Protein AF-A0A3Q2XFX8-F1 (afdb_monomer)

InterPro domains:
  IPR007053 LRAT domain [PF04970] (9-125)
  IPR007053 LRAT domain [PS51934] (19-129)
  IPR051496 H-rev107 Phospholipase/Acyltransferase [PTHR13943] (10-132)

Radius of gyration: 14.6 Å; Cα contacts (8 Å, |Δi|>4): 242; chains: 1; bounding box: 38×33×32 Å

Foldseek 3Di:
DPPPPPQDDFLWKKWAWDAQPQDRFIDIFIWTFHAQDCLPVQHSQFGTWWFDADPPPRDTTHTDHCVVTDDMDTDVVCVVPAPWDDSVQLSVLSNQCVPRVNLDHDDLPPRHGQQSSCCSTHVGGDDDCVPPVRSVVSVVRD

Sequence (142 aa):
SHLFYFQYTFGDIISFRRKCAKTKITYKHFAVYVGTKNLFGQGEDKDIFHRIYKPTDGKYCVFESLTNEGEHAKENYLDKKLTPSSQADIIKHIKVMANETHCGKYDLLLNNCEHLATYVRYGKAYFKQVCDNNIVLCLLVR

Structure (mmCIF, N/CA/C/O backbone):
data_AF-A0A3Q2XFX8-F1
#
_entry.id   AF-A0A3Q2XFX8-F1
#
loop_
_atom_site.group_PDB
_atom_site.id
_atom_site.type_symbol
_atom_site.label_atom_id
_atom_site.label_alt_id
_atom_site.label_comp_id
_atom_site.label_asym_id
_atom_site.label_entity_id
_atom_site.label_seq_id
_atom_site.pdbx_PDB_ins_code
_atom_site.Cartn_x
_atom_site.Cartn_y
_atom_site.Cartn_z
_atom_site.occupancy
_atom_site.B_iso_or_equiv
_atom_site.auth_seq_id
_atom_site.auth_comp_id
_atom_site.auth_asym_id
_atom_site.auth_atom_id
_atom_site.pdbx_PDB_model_num
ATOM 1 N N . SER A 1 1 ? -13.551 8.827 -20.063 1.00 40.72 1 SER A N 1
ATOM 2 C CA . SER A 1 1 ? 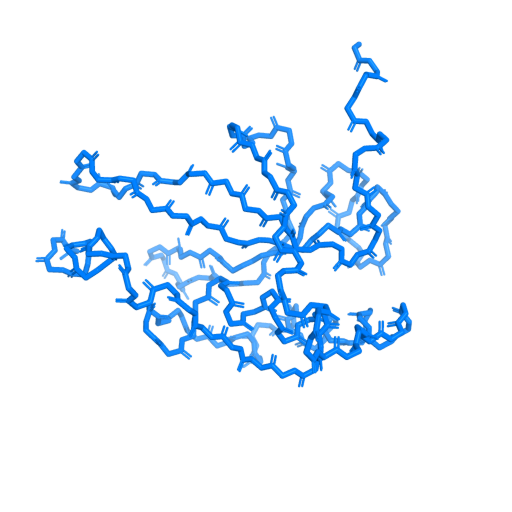-13.386 7.386 -19.769 1.00 40.72 1 SER A CA 1
ATOM 3 C C . SER A 1 1 ? -13.568 7.169 -18.269 1.00 40.72 1 SER A C 1
ATOM 5 O O . SER A 1 1 ? -12.704 7.536 -17.492 1.00 40.72 1 SER A O 1
ATOM 7 N N . HIS A 1 2 ? -14.740 6.694 -17.838 1.00 38.81 2 HIS A N 1
ATOM 8 C CA . HIS A 1 2 ? -15.179 6.651 -16.426 1.00 38.81 2 HIS A CA 1
ATOM 9 C C . HIS A 1 2 ? -15.411 5.211 -15.917 1.00 38.81 2 HIS A C 1
ATOM 11 O O . HIS A 1 2 ? -16.281 4.970 -15.091 1.00 38.81 2 HIS A O 1
ATOM 17 N N . LEU A 1 3 ? -14.668 4.228 -16.435 1.00 41.19 3 LEU A N 1
ATOM 18 C CA . LEU A 1 3 ? -14.973 2.802 -16.227 1.00 41.19 3 LEU A CA 1
ATOM 19 C C . LEU A 1 3 ? -14.083 2.067 -15.205 1.00 41.19 3 LEU A C 1
ATOM 21 O O . LEU A 1 3 ? -14.297 0.882 -14.991 1.00 41.19 3 LEU A O 1
ATOM 25 N N . PHE A 1 4 ? -13.133 2.733 -14.536 1.00 46.91 4 PHE A N 1
ATOM 26 C CA . PHE A 1 4 ? -12.174 2.048 -13.645 1.00 46.91 4 PHE A CA 1
ATOM 27 C C . PHE A 1 4 ? -12.445 2.180 -12.133 1.00 46.91 4 PHE A C 1
ATOM 29 O O . PHE A 1 4 ? -11.866 1.437 -11.346 1.00 46.91 4 PHE A O 1
ATOM 36 N N . TYR A 1 5 ? -13.346 3.064 -11.691 1.00 50.53 5 TYR A N 1
ATOM 37 C CA . TYR A 1 5 ? -13.452 3.412 -10.263 1.00 50.53 5 TYR A CA 1
ATOM 38 C C . TYR A 1 5 ? -14.205 2.407 -9.369 1.00 50.53 5 TYR A C 1
A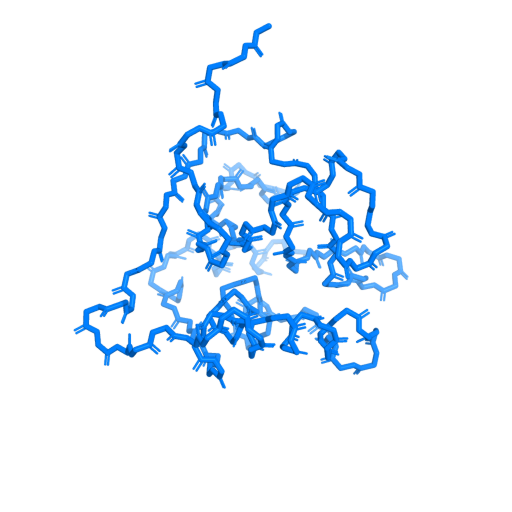TOM 40 O O . TYR A 1 5 ? -14.145 2.532 -8.151 1.00 50.53 5 TYR A O 1
ATOM 48 N N . PHE A 1 6 ? -14.877 1.389 -9.922 1.00 57.88 6 PHE A N 1
ATOM 49 C CA . PHE A 1 6 ? -15.655 0.426 -9.118 1.00 57.88 6 PHE A CA 1
ATOM 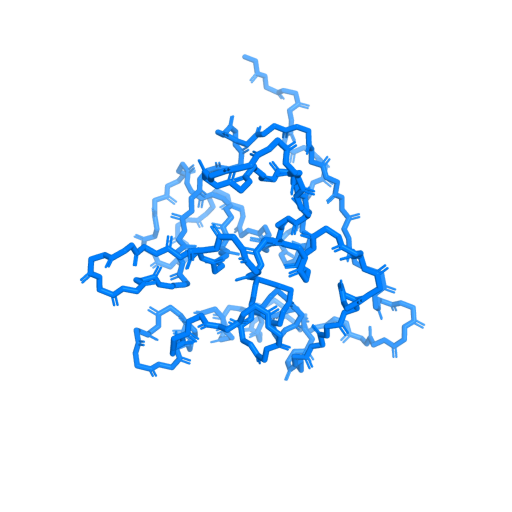50 C C . PHE A 1 6 ? -14.868 -0.807 -8.638 1.00 57.88 6 PHE A C 1
ATOM 52 O O . PHE A 1 6 ? -15.422 -1.648 -7.933 1.00 57.88 6 PHE A O 1
ATOM 59 N N . GLN A 1 7 ? -13.590 -0.954 -9.000 1.00 82.88 7 GLN A N 1
ATOM 60 C CA . GLN A 1 7 ? -12.843 -2.190 -8.722 1.00 82.88 7 GLN A CA 1
ATOM 61 C C . GLN A 1 7 ? -12.245 -2.256 -7.301 1.00 82.88 7 GLN A C 1
ATOM 63 O O . GLN A 1 7 ? -12.064 -3.349 -6.742 1.00 82.88 7 GLN A O 1
ATOM 68 N N . TYR A 1 8 ? -11.954 -1.104 -6.695 1.00 93.06 8 TYR A N 1
ATOM 69 C CA . TYR A 1 8 ? -11.215 -1.009 -5.436 1.00 93.06 8 TYR A CA 1
ATOM 70 C C . TYR A 1 8 ? -11.971 -0.215 -4.378 1.00 93.06 8 TYR A C 1
ATOM 72 O O . TYR A 1 8 ? -12.680 0.746 -4.663 1.00 93.06 8 TYR A O 1
ATOM 80 N N . THR A 1 9 ? -11.794 -0.634 -3.133 1.00 95.06 9 THR A N 1
ATOM 81 C CA . THR A 1 9 ? -12.312 0.036 -1.943 1.00 95.06 9 THR A CA 1
ATOM 82 C C . THR A 1 9 ? -11.154 0.510 -1.079 1.00 95.06 9 THR A C 1
ATOM 84 O O . THR A 1 9 ? -10.048 -0.029 -1.155 1.00 95.06 9 THR A O 1
ATOM 87 N N . PHE A 1 10 ? -11.386 1.559 -0.288 1.00 96.50 10 PHE A N 1
ATOM 88 C CA . PHE A 1 10 ? -10.363 2.136 0.584 1.00 96.50 10 PHE A CA 1
ATOM 89 C C . PHE A 1 10 ? -9.697 1.054 1.450 1.00 96.50 10 PHE A C 1
ATOM 91 O O . PHE A 1 10 ? -10.380 0.286 2.127 1.00 96.50 10 PHE A O 1
ATOM 98 N N . GLY A 1 11 ? -8.366 1.012 1.442 1.00 97.12 11 GLY A N 1
ATOM 99 C CA . GLY A 1 11 ? -7.569 0.037 2.181 1.00 97.12 11 GLY A CA 1
ATOM 100 C C . GLY A 1 11 ? -7.261 -1.258 1.425 1.00 97.12 11 GLY A C 1
ATOM 101 O O . GLY A 1 11 ? -6.546 -2.106 1.965 1.00 97.12 11 GLY A O 1
ATOM 102 N N . ASP A 1 12 ? -7.776 -1.449 0.207 1.00 97.94 12 ASP A N 1
ATOM 103 C CA . ASP A 1 12 ? -7.404 -2.595 -0.627 1.00 97.94 12 ASP A CA 1
ATOM 104 C C . ASP A 1 12 ? -5.915 -2.557 -0.976 1.00 97.94 12 ASP A C 1
ATOM 106 O O . ASP A 1 12 ? -5.392 -1.533 -1.414 1.00 97.94 12 ASP A O 1
ATOM 110 N N . ILE A 1 13 ? -5.240 -3.695 -0.817 1.00 97.44 13 ILE A N 1
ATOM 111 C CA . ILE A 1 13 ? -3.897 -3.899 -1.345 1.00 97.44 13 ILE A CA 1
ATOM 112 C C . ILE A 1 13 ? -4.036 -4.163 -2.841 1.00 97.44 13 ILE A C 1
ATOM 114 O O . ILE A 1 13 ? -4.770 -5.058 -3.268 1.00 97.44 13 ILE A O 1
ATOM 118 N N . ILE A 1 14 ? -3.314 -3.390 -3.637 1.00 96.06 14 ILE A N 1
ATOM 119 C CA . ILE A 1 14 ? -3.224 -3.520 -5.086 1.00 96.06 14 ILE A CA 1
ATOM 120 C C . ILE A 1 14 ? -1.796 -3.918 -5.427 1.00 96.06 14 ILE A C 1
ATOM 122 O O . ILE A 1 14 ? -0.849 -3.438 -4.802 1.00 96.06 14 ILE A O 1
ATOM 126 N N . SER A 1 15 ? -1.629 -4.768 -6.434 1.00 93.88 15 SER A N 1
ATOM 127 C CA . SER A 1 15 ? -0.332 -4.960 -7.063 1.00 93.88 15 SER A CA 1
ATOM 128 C C . SER A 1 15 ? -0.327 -4.653 -8.545 1.00 93.88 15 SER A C 1
ATOM 130 O O . SER A 1 15 ? -1.351 -4.775 -9.206 1.00 93.88 15 SER A O 1
ATOM 132 N N . PHE A 1 16 ? 0.844 -4.285 -9.050 1.00 92.06 16 PHE A N 1
ATOM 133 C CA . PHE A 1 16 ? 1.131 -4.050 -10.463 1.00 92.06 16 PHE A CA 1
ATOM 134 C C . PHE A 1 16 ? 2.597 -4.386 -10.754 1.00 92.06 16 PHE A C 1
ATOM 136 O O . PHE A 1 16 ? 3.401 -4.572 -9.838 1.00 92.06 16 PHE A O 1
ATOM 143 N N . ARG A 1 17 ? 2.970 -4.520 -12.029 1.00 88.06 17 ARG A N 1
ATOM 144 C CA . ARG A 1 17 ? 4.340 -4.907 -12.413 1.00 88.06 17 ARG A CA 1
ATOM 145 C C . ARG A 1 17 ? 5.246 -3.686 -12.569 1.00 88.06 17 ARG A C 1
ATOM 147 O O . ARG A 1 17 ? 4.905 -2.745 -13.278 1.00 88.06 17 ARG A O 1
ATOM 154 N N . ARG A 1 18 ? 6.453 -3.749 -12.002 1.00 83.31 18 ARG A N 1
ATOM 155 C CA . ARG A 1 18 ? 7.548 -2.794 -12.252 1.00 83.31 18 ARG A CA 1
ATOM 156 C C . ARG A 1 18 ? 8.726 -3.511 -12.905 1.00 83.31 18 ARG A C 1
ATOM 158 O O . ARG A 1 18 ? 8.946 -4.694 -12.658 1.00 83.31 18 ARG A O 1
ATOM 165 N N . LYS A 1 19 ? 9.484 -2.798 -13.742 1.00 79.31 19 LYS A N 1
ATOM 166 C CA . LYS A 1 19 ? 10.735 -3.289 -14.342 1.00 79.31 19 LYS A CA 1
ATOM 167 C C . LYS A 1 19 ? 11.917 -2.905 -13.462 1.00 79.31 19 LYS A C 1
ATOM 169 O O . LYS A 1 19 ? 11.963 -1.794 -12.938 1.00 79.31 19 LYS A O 1
ATOM 174 N N . CYS A 1 20 ? 12.894 -3.791 -13.344 1.00 73.75 20 CYS A N 1
ATOM 175 C CA . CYS A 1 20 ? 14.161 -3.457 -12.711 1.00 73.75 20 CYS A CA 1
ATOM 176 C C . CYS A 1 20 ? 15.022 -2.625 -13.671 1.00 73.75 20 CYS A C 1
ATOM 178 O O . CYS A 1 20 ? 15.199 -2.991 -14.826 1.00 73.75 20 CYS A O 1
ATOM 180 N N . ALA A 1 21 ? 15.558 -1.496 -13.199 1.00 68.38 21 ALA A N 1
ATOM 181 C CA . ALA A 1 21 ? 16.158 -0.464 -14.055 1.00 68.38 21 ALA A CA 1
ATOM 182 C C . ALA A 1 21 ? 17.287 -0.960 -14.982 1.00 68.38 21 ALA A C 1
ATOM 184 O O . ALA A 1 21 ? 17.468 -0.420 -16.068 1.00 68.38 21 ALA A O 1
ATOM 185 N N . LYS A 1 22 ? 18.034 -1.990 -14.565 1.00 68.62 22 LYS A N 1
ATOM 186 C CA . LYS A 1 22 ? 19.186 -2.541 -15.297 1.00 68.62 22 LYS A CA 1
ATOM 187 C C . LYS A 1 22 ? 18.925 -3.919 -15.919 1.00 68.62 22 LYS A C 1
ATOM 189 O O . LYS A 1 22 ? 19.851 -4.542 -16.427 1.00 68.62 22 LYS A O 1
ATOM 194 N N . THR A 1 23 ? 17.691 -4.430 -15.876 1.00 68.38 23 THR A N 1
ATOM 195 C CA . THR A 1 23 ? 17.378 -5.787 -16.354 1.00 68.38 23 THR A CA 1
ATOM 196 C C . THR A 1 23 ? 16.022 -5.852 -17.058 1.00 68.38 23 THR A C 1
ATOM 198 O O . THR A 1 23 ? 15.192 -4.954 -16.962 1.00 68.38 23 THR A O 1
ATOM 201 N N . LYS A 1 24 ? 15.757 -6.953 -17.771 1.00 70.56 24 LYS A N 1
ATOM 202 C CA . LYS A 1 24 ? 14.426 -7.232 -18.348 1.00 70.56 24 LYS A CA 1
ATOM 203 C C . LYS A 1 24 ? 13.451 -7.843 -17.335 1.00 70.56 24 LYS A C 1
ATOM 205 O O . LYS A 1 24 ? 12.354 -8.248 -17.707 1.00 70.56 24 LYS A O 1
ATOM 210 N N . ILE A 1 25 ? 13.857 -7.937 -16.074 1.00 74.12 25 ILE A N 1
ATOM 211 C CA . ILE A 1 25 ? 13.101 -8.620 -15.034 1.00 74.12 25 ILE A CA 1
ATOM 212 C C . ILE A 1 25 ? 12.021 -7.685 -14.518 1.00 74.12 25 ILE A C 1
ATOM 214 O O . ILE A 1 25 ? 12.264 -6.510 -14.227 1.00 74.12 25 ILE A O 1
ATOM 218 N N . THR A 1 26 ? 10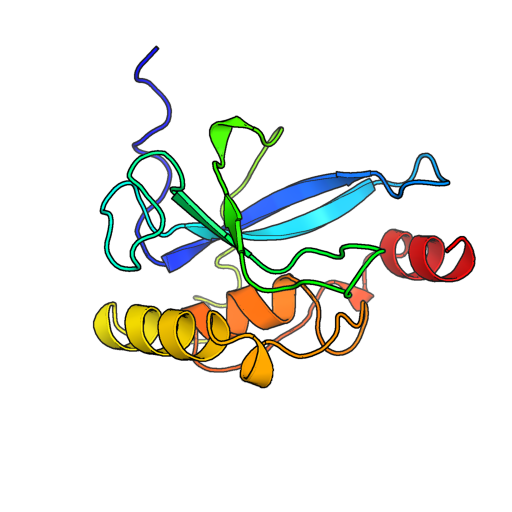.820 -8.233 -14.396 1.00 77.56 26 THR A N 1
ATOM 219 C CA . THR A 1 26 ? 9.698 -7.573 -13.745 1.00 77.56 26 THR A CA 1
ATOM 220 C C . THR A 1 26 ? 9.461 -8.178 -12.379 1.00 77.56 26 THR A C 1
ATOM 222 O O . THR A 1 26 ? 9.552 -9.392 -12.219 1.00 77.56 26 THR A O 1
ATOM 225 N N . TYR A 1 27 ? 9.080 -7.343 -11.427 1.00 78.12 27 TYR A N 1
ATOM 226 C CA . TYR A 1 27 ? 8.644 -7.773 -10.109 1.00 78.12 27 TYR A CA 1
ATOM 227 C C . TYR A 1 27 ? 7.290 -7.149 -9.786 1.00 78.12 27 TYR A C 1
ATOM 229 O O . TYR A 1 27 ? 6.883 -6.138 -10.370 1.00 78.12 27 TYR A O 1
ATOM 237 N N . LYS A 1 28 ? 6.577 -7.779 -8.857 1.00 86.38 28 LYS A N 1
ATOM 238 C CA . LYS A 1 28 ? 5.321 -7.254 -8.333 1.00 86.38 28 LYS A CA 1
ATOM 239 C C . LYS A 1 28 ? 5.603 -6.087 -7.376 1.00 86.38 28 LYS A C 1
ATOM 241 O O . LYS A 1 28 ? 6.437 -6.194 -6.485 1.00 86.38 28 LYS A O 1
ATOM 246 N N . HIS A 1 29 ? 4.929 -4.966 -7.558 1.00 90.62 29 HIS A N 1
ATOM 247 C CA . HIS A 1 29 ? 4.959 -3.826 -6.649 1.00 90.62 29 HIS A CA 1
ATOM 248 C C . HIS A 1 29 ? 3.606 -3.719 -5.968 1.00 90.62 29 HIS A C 1
ATOM 250 O O . HIS A 1 29 ? 2.589 -3.919 -6.625 1.00 90.62 29 HIS A O 1
ATOM 256 N N . PHE A 1 30 ? 3.593 -3.411 -4.675 1.00 93.94 30 PHE A N 1
ATOM 257 C CA . PHE A 1 30 ? 2.375 -3.333 -3.876 1.00 93.94 30 PHE A CA 1
ATOM 258 C C . PHE A 1 30 ? 2.073 -1.900 -3.445 1.00 93.94 30 PHE A C 1
ATOM 260 O O . PHE A 1 30 ? 2.970 -1.119 -3.121 1.00 93.94 30 PHE A O 1
ATOM 267 N N . ALA A 1 31 ? 0.789 -1.575 -3.420 1.00 95.94 31 ALA A N 1
ATOM 268 C CA . ALA A 1 31 ? 0.248 -0.299 -2.990 1.00 95.94 31 ALA A CA 1
ATOM 269 C C . ALA A 1 31 ? -1.051 -0.508 -2.210 1.00 95.94 31 ALA A C 1
ATOM 271 O O . ALA A 1 31 ? -1.658 -1.573 -2.284 1.00 95.94 31 ALA A O 1
ATOM 272 N N . VAL A 1 32 ? -1.488 0.512 -1.480 1.00 97.81 32 VAL A N 1
ATOM 273 C CA . VAL A 1 32 ? -2.798 0.549 -0.826 1.00 97.81 32 VAL A CA 1
ATOM 274 C C . VAL A 1 32 ? -3.664 1.581 -1.522 1.00 97.81 32 VAL A C 1
ATOM 276 O O . VAL A 1 32 ? -3.241 2.723 -1.676 1.00 97.81 32 VAL A O 1
ATOM 279 N N . TYR A 1 33 ? -4.876 1.200 -1.912 1.00 97.56 33 TYR A N 1
ATOM 280 C CA . TYR A 1 33 ? -5.857 2.128 -2.459 1.00 97.56 33 TYR A CA 1
ATOM 281 C C . TYR A 1 33 ? -6.385 3.059 -1.368 1.00 97.56 33 TYR A C 1
ATOM 283 O O . TYR A 1 33 ? -6.930 2.604 -0.361 1.00 97.56 33 TYR A O 1
ATOM 291 N N . VAL A 1 34 ? -6.252 4.365 -1.571 1.00 96.75 34 VAL A N 1
ATOM 292 C CA . VAL A 1 34 ? -6.720 5.403 -0.640 1.00 96.75 34 VAL A CA 1
ATOM 293 C C . VAL A 1 34 ? -7.882 6.227 -1.198 1.00 96.75 34 VAL A C 1
ATOM 295 O O . VAL A 1 34 ? -8.469 7.030 -0.472 1.00 96.75 34 VAL A O 1
ATOM 298 N N . GLY A 1 35 ? -8.268 5.979 -2.453 1.00 93.38 35 GLY A N 1
ATOM 299 C CA . GLY A 1 35 ? -9.357 6.680 -3.125 1.00 93.38 35 GLY A CA 1
ATOM 300 C C . GLY A 1 35 ? -9.036 8.140 -3.447 1.00 93.38 35 GLY A C 1
ATOM 301 O O . GLY A 1 35 ? -7.967 8.652 -3.137 1.00 93.38 35 GLY A O 1
ATOM 302 N N . THR A 1 36 ? -9.996 8.826 -4.063 1.00 89.38 36 THR A N 1
ATOM 303 C CA . THR A 1 36 ? -9.838 10.209 -4.552 1.00 89.38 36 THR A CA 1
ATOM 304 C C . THR A 1 36 ? -10.080 11.275 -3.484 1.00 89.38 36 THR A C 1
ATOM 306 O O . THR A 1 36 ? -9.897 12.463 -3.727 1.00 89.38 36 THR A O 1
ATOM 309 N N . LYS A 1 37 ? -10.504 10.887 -2.274 1.00 90.94 37 LYS A N 1
ATOM 310 C CA . LYS A 1 37 ? -10.697 11.843 -1.178 1.00 90.94 37 LYS A CA 1
ATOM 311 C C . LYS A 1 37 ? -9.338 12.300 -0.653 1.00 90.94 37 LYS A C 1
ATOM 313 O O . LYS A 1 37 ? -8.525 11.475 -0.236 1.00 90.94 37 LYS A O 1
ATOM 318 N N . ASN A 1 38 ? -9.137 13.613 -0.570 1.00 92.44 38 ASN A N 1
ATOM 319 C CA . ASN A 1 38 ? -7.903 14.238 -0.087 1.00 92.44 38 ASN A CA 1
ATOM 320 C C . ASN A 1 38 ? -7.721 14.137 1.450 1.00 92.44 38 ASN A C 1
ATOM 322 O O . ASN A 1 38 ? -7.632 15.138 2.158 1.00 92.44 38 ASN A O 1
ATOM 326 N N . LEU A 1 39 ? -7.716 12.915 1.991 1.00 93.00 39 LEU A N 1
ATOM 327 C CA . LEU A 1 39 ? -7.659 12.619 3.430 1.00 93.00 39 LEU A CA 1
ATOM 328 C C . LEU A 1 39 ? -6.286 12.891 4.069 1.00 93.00 39 LEU A C 1
ATOM 330 O O . LEU A 1 39 ? -6.186 12.985 5.296 1.00 93.00 39 LEU A O 1
ATOM 334 N N . PHE A 1 40 ? -5.234 12.989 3.255 1.00 93.50 40 PHE A N 1
ATOM 335 C CA . PHE A 1 40 ? -3.840 13.102 3.689 1.00 93.50 40 PHE A CA 1
ATOM 336 C C . PHE A 1 40 ? -3.135 14.344 3.126 1.00 93.50 40 PHE A C 1
ATOM 338 O O . PHE A 1 40 ? -1.931 14.489 3.316 1.00 93.50 40 PHE A O 1
ATOM 345 N N . GLY A 1 41 ? -3.853 15.232 2.429 1.00 92.25 41 GLY A N 1
ATOM 346 C CA . GLY A 1 41 ? -3.241 16.339 1.687 1.00 92.25 41 GLY A CA 1
ATOM 347 C C . GLY A 1 41 ? -2.549 15.889 0.393 1.00 92.25 41 GLY A C 1
ATOM 348 O O . GLY A 1 41 ? -1.734 16.627 -0.154 1.00 92.25 41 GLY A O 1
ATOM 349 N N . GLN A 1 42 ? -2.843 14.677 -0.091 1.00 92.00 42 GLN A N 1
ATOM 350 C CA . GLN A 1 42 ? -2.207 14.091 -1.264 1.00 92.00 42 GLN A CA 1
ATOM 351 C C . GLN A 1 42 ? -2.704 14.657 -2.606 1.00 92.00 42 GLN A C 1
ATOM 353 O O . GLN A 1 42 ? -1.975 14.559 -3.595 1.00 92.00 42 GLN A O 1
ATOM 358 N N . GLY A 1 43 ? -3.883 15.283 -2.628 1.00 91.75 43 GLY A N 1
ATOM 359 C CA . GLY A 1 43 ? -4.606 15.670 -3.845 1.00 91.75 43 GLY A CA 1
ATOM 360 C C . GLY A 1 43 ? -5.726 14.683 -4.193 1.00 91.75 43 GLY A C 1
ATOM 361 O O . GLY A 1 43 ? -5.868 13.645 -3.549 1.00 91.75 43 GLY A O 1
ATOM 362 N N . GLU A 1 44 ? -6.547 15.023 -5.187 1.00 88.62 44 GLU A N 1
ATOM 363 C CA . GLU A 1 44 ? -7.672 14.181 -5.643 1.00 88.62 44 GLU A CA 1
ATOM 364 C C . GLU A 1 44 ? -7.279 13.202 -6.763 1.00 88.62 44 GLU A C 1
ATOM 366 O O . GLU A 1 44 ? -8.013 12.264 -7.071 1.00 88.62 44 GLU A O 1
ATOM 371 N N . ASP A 1 45 ? -6.100 13.402 -7.350 1.00 91.25 45 ASP A N 1
ATOM 372 C CA . ASP A 1 45 ? -5.514 12.616 -8.438 1.00 91.25 45 ASP A CA 1
ATOM 373 C C . ASP A 1 45 ? -4.625 11.460 -7.947 1.00 91.25 45 ASP A C 1
ATOM 37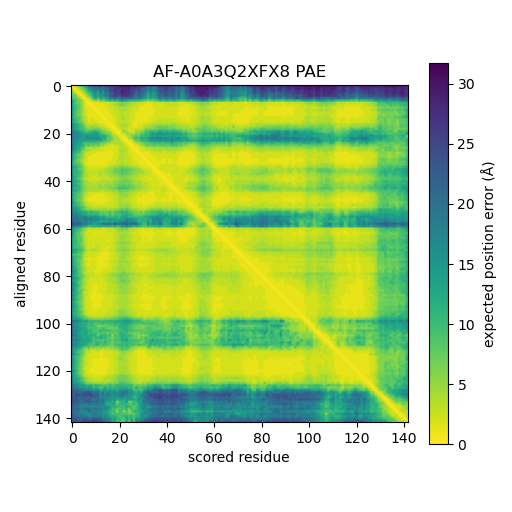5 O O . ASP A 1 45 ? -4.238 10.597 -8.738 1.00 91.25 45 ASP A O 1
ATOM 379 N N . LYS A 1 46 ? -4.309 11.428 -6.645 1.00 94.75 46 LYS A N 1
ATOM 380 C CA . LYS A 1 46 ? -3.426 10.430 -6.027 1.00 94.75 46 LYS A CA 1
ATOM 381 C C . LYS A 1 46 ? -4.219 9.478 -5.146 1.00 94.75 46 LYS A C 1
ATOM 383 O O . LYS A 1 46 ? -4.528 9.776 -3.990 1.00 94.75 46 LYS A O 1
ATOM 388 N N . ASP A 1 47 ? -4.543 8.327 -5.715 1.00 96.19 47 ASP A N 1
ATOM 389 C CA . ASP A 1 47 ? -5.460 7.339 -5.158 1.00 96.19 47 ASP A CA 1
ATOM 390 C C . ASP A 1 47 ? -4.771 6.078 -4.625 1.00 96.19 47 ASP A C 1
ATOM 392 O O . ASP A 1 47 ? -5.450 5.176 -4.125 1.00 96.19 47 ASP A O 1
ATOM 396 N N . ILE A 1 48 ? -3.435 6.027 -4.645 1.00 96.81 48 ILE A N 1
ATOM 397 C CA . ILE A 1 48 ? -2.649 4.954 -4.029 1.00 96.81 48 ILE A CA 1
ATOM 398 C C . ILE A 1 48 ? -1.567 5.482 -3.089 1.00 96.81 48 ILE A C 1
ATOM 400 O O . ILE A 1 48 ? -0.983 6.534 -3.322 1.00 96.81 48 ILE A O 1
ATOM 404 N N . PHE A 1 49 ? -1.271 4.711 -2.041 1.00 96.38 49 PHE A N 1
ATOM 405 C CA . PHE A 1 49 ? -0.163 4.923 -1.111 1.00 96.38 49 PHE A CA 1
ATOM 406 C C . PHE A 1 49 ? 0.782 3.720 -1.129 1.00 96.38 49 PHE A C 1
ATOM 408 O O . PHE A 1 49 ? 0.353 2.578 -0.949 1.00 96.38 49 PHE A O 1
ATOM 415 N N . HIS A 1 50 ? 2.073 3.948 -1.355 1.00 94.25 50 HIS A N 1
ATOM 416 C CA . HIS A 1 50 ? 3.037 2.861 -1.527 1.00 94.25 50 HIS A CA 1
ATOM 417 C C . HIS A 1 50 ? 4.481 3.266 -1.238 1.00 94.25 50 HIS A C 1
ATOM 419 O O . HIS A 1 50 ? 4.828 4.438 -1.121 1.00 94.25 50 HIS A O 1
ATOM 425 N N . ARG A 1 51 ? 5.359 2.267 -1.142 1.00 90.81 51 ARG A N 1
ATOM 426 C CA . ARG A 1 51 ? 6.789 2.465 -0.911 1.00 90.81 51 ARG A CA 1
ATOM 427 C C . ARG A 1 51 ? 7.548 2.317 -2.224 1.00 90.81 51 ARG A C 1
ATOM 429 O O . ARG A 1 51 ? 7.598 1.215 -2.759 1.00 90.81 51 ARG A O 1
ATOM 436 N N . ILE A 1 52 ? 8.194 3.381 -2.687 1.00 85.50 52 ILE A N 1
ATOM 437 C CA . ILE A 1 52 ? 9.091 3.370 -3.855 1.00 85.50 52 ILE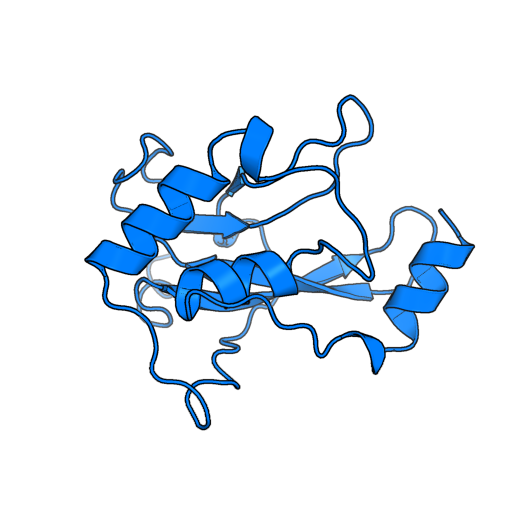 A CA 1
ATOM 438 C C . ILE A 1 52 ? 10.550 3.531 -3.425 1.00 85.50 52 ILE A C 1
ATOM 440 O O . ILE A 1 52 ? 10.811 3.821 -2.266 1.00 85.50 52 ILE A O 1
ATOM 444 N N . TYR A 1 53 ? 11.489 3.319 -4.344 1.00 77.00 53 TYR A N 1
ATOM 445 C CA . TYR A 1 53 ? 12.907 3.621 -4.146 1.00 77.00 53 TYR A CA 1
ATOM 446 C C . TYR A 1 53 ? 13.288 4.825 -5.012 1.00 77.00 53 TYR A C 1
ATOM 448 O O . TYR A 1 53 ? 13.059 4.788 -6.223 1.00 77.00 53 TYR A O 1
ATOM 456 N N . LYS A 1 54 ? 13.905 5.857 -4.422 1.00 70.75 54 LYS A N 1
ATOM 457 C CA . LYS A 1 54 ? 14.518 6.975 -5.164 1.00 70.75 54 LYS A CA 1
ATOM 458 C C . LYS A 1 54 ? 16.038 7.032 -4.932 1.00 70.75 54 LYS A C 1
ATOM 460 O O . LYS A 1 54 ? 16.458 6.991 -3.780 1.00 70.75 54 LYS A O 1
ATOM 465 N N . PRO A 1 55 ? 16.877 7.165 -5.979 1.00 62.91 55 PRO A N 1
ATOM 466 C CA . PRO A 1 55 ? 18.340 7.163 -5.831 1.00 62.91 55 PRO A CA 1
ATOM 467 C C . PRO A 1 55 ? 18.930 8.330 -5.023 1.00 62.91 55 PRO A C 1
ATOM 469 O O . PRO A 1 55 ? 20.021 8.199 -4.484 1.00 62.91 55 PRO A O 1
ATOM 472 N N . THR A 1 56 ? 18.239 9.470 -4.962 1.00 67.25 56 THR A N 1
ATOM 473 C CA . THR A 1 56 ? 18.769 10.742 -4.437 1.00 67.25 56 THR A CA 1
ATOM 474 C C . THR A 1 56 ? 18.808 10.812 -2.913 1.00 67.25 56 THR A C 1
ATOM 476 O O . THR A 1 56 ? 19.793 11.240 -2.327 1.00 67.25 56 THR A O 1
ATOM 479 N N . ASP A 1 57 ? 17.730 10.391 -2.268 1.00 65.56 57 ASP A N 1
ATOM 480 C CA . ASP A 1 57 ? 17.498 10.491 -0.821 1.00 65.56 57 ASP A CA 1
ATOM 481 C C . ASP A 1 57 ? 16.892 9.195 -0.255 1.00 65.56 57 ASP A C 1
ATOM 483 O O . ASP A 1 57 ? 16.560 9.092 0.926 1.00 65.56 57 ASP A O 1
ATOM 487 N N . GLY A 1 58 ? 16.746 8.179 -1.107 1.00 64.06 58 GLY A N 1
ATOM 488 C CA . GLY A 1 58 ? 16.048 6.939 -0.820 1.00 64.06 58 GLY A CA 1
ATOM 489 C C . GLY A 1 58 ? 14.542 7.000 -1.088 1.00 64.06 58 GLY A C 1
ATOM 490 O O . GLY A 1 58 ? 13.964 5.949 -1.294 1.00 64.06 58 GLY A O 1
ATOM 491 N N . LYS A 1 59 ? 13.889 8.166 -1.139 1.00 63.88 59 LYS A N 1
ATOM 492 C CA . LYS A 1 59 ? 12.533 8.354 -0.589 1.00 63.88 59 LYS A CA 1
ATOM 493 C C . LYS A 1 59 ? 11.441 7.318 -0.881 1.00 63.88 59 LYS A C 1
ATOM 495 O O . LYS A 1 59 ? 11.246 6.824 -1.990 1.00 63.88 59 LYS A O 1
ATOM 500 N N . TYR A 1 60 ? 10.672 7.137 0.192 1.00 76.56 60 TYR A N 1
ATOM 501 C CA . TYR A 1 60 ? 9.744 6.067 0.528 1.00 76.56 60 TYR A CA 1
ATOM 502 C C . TYR A 1 60 ? 8.381 6.636 0.945 1.00 76.56 60 TYR A C 1
ATOM 504 O O . TYR A 1 60 ? 8.283 7.823 1.223 1.00 76.56 60 TYR A O 1
ATOM 512 N N . CYS A 1 61 ? 7.360 5.774 1.016 1.00 90.00 61 CYS A N 1
ATOM 513 C CA . CYS A 1 61 ? 5.970 6.074 1.393 1.00 90.00 61 CYS A CA 1
ATOM 514 C C . CYS A 1 61 ? 5.400 7.334 0.731 1.00 90.00 61 CYS A C 1
ATOM 516 O O . CYS A 1 61 ? 5.327 8.401 1.332 1.00 90.00 61 CYS A O 1
ATOM 518 N N . VAL A 1 62 ? 4.970 7.195 -0.515 1.00 92.31 62 VAL A N 1
ATOM 519 C CA . VAL A 1 62 ? 4.419 8.292 -1.310 1.00 92.31 62 VAL A CA 1
ATOM 520 C C . VAL A 1 62 ? 2.982 8.005 -1.708 1.00 92.31 62 VAL A C 1
ATOM 522 O O . VAL A 1 62 ? 2.537 6.854 -1.693 1.00 92.31 62 VAL A O 1
ATOM 525 N N . PHE A 1 63 ? 2.286 9.070 -2.090 1.00 94.56 63 PHE A N 1
ATOM 526 C CA . PHE A 1 63 ? 1.021 8.981 -2.799 1.00 94.56 63 PHE A CA 1
ATOM 527 C C . PHE A 1 63 ? 1.263 9.182 -4.294 1.00 94.56 63 PHE A C 1
ATOM 529 O O . PHE A 1 63 ? 1.956 10.127 -4.674 1.00 94.56 63 PHE A O 1
ATOM 536 N N . GLU A 1 64 ? 0.689 8.317 -5.124 1.00 94.19 64 GLU A N 1
ATOM 537 C CA . GLU A 1 64 ? 0.737 8.393 -6.591 1.00 94.19 64 GLU A CA 1
ATOM 538 C C . GLU A 1 64 ? -0.643 8.058 -7.176 1.00 94.19 64 GLU A C 1
ATOM 540 O O . GLU A 1 64 ? -1.598 7.803 -6.438 1.00 94.19 64 GLU A O 1
ATOM 545 N N . SER A 1 65 ? -0.752 8.105 -8.503 1.00 94.81 65 SER A N 1
ATOM 546 C CA . SER A 1 65 ? -1.975 7.786 -9.233 1.00 94.81 65 SER A CA 1
ATOM 547 C C . SER A 1 65 ? -1.890 6.390 -9.838 1.00 94.81 65 SER A C 1
ATOM 549 O O . SER A 1 65 ? -0.967 6.104 -10.606 1.00 94.81 65 SER A O 1
ATOM 551 N N . LEU A 1 66 ? -2.863 5.530 -9.537 1.00 93.31 66 LEU A N 1
ATOM 552 C CA . LEU A 1 66 ? -2.946 4.180 -10.091 1.00 93.31 66 LEU A CA 1
ATOM 553 C C . LEU A 1 66 ? -3.113 4.192 -11.613 1.00 93.31 66 LEU A C 1
ATOM 555 O O . LEU A 1 66 ? -2.665 3.263 -12.276 1.00 93.31 66 LEU A O 1
ATOM 559 N N . THR A 1 67 ? -3.694 5.251 -12.187 1.00 91.88 67 THR A N 1
ATOM 560 C CA . THR A 1 67 ? -3.876 5.370 -13.645 1.00 91.88 67 THR A CA 1
ATOM 561 C C . THR A 1 67 ? -2.558 5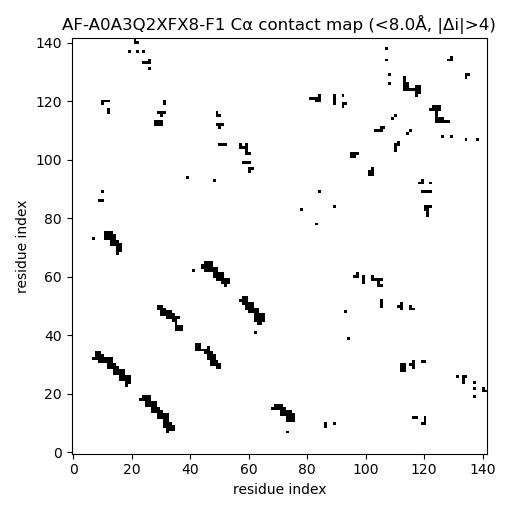.454 -14.412 1.00 91.88 67 THR A C 1
ATOM 563 O O . THR A 1 67 ? -2.547 5.251 -15.623 1.00 91.88 67 THR A O 1
ATOM 566 N N . ASN A 1 68 ? -1.456 5.766 -13.723 1.00 91.25 68 ASN A N 1
ATOM 567 C CA . ASN A 1 68 ? -0.112 5.783 -14.301 1.00 91.25 68 ASN A CA 1
ATOM 568 C C . ASN A 1 68 ? 0.557 4.402 -14.271 1.00 91.25 68 ASN A C 1
ATOM 570 O O . ASN A 1 68 ? 1.656 4.237 -14.805 1.00 91.25 68 ASN A O 1
ATOM 574 N N . GLU A 1 69 ? -0.078 3.417 -13.639 1.00 90.81 69 GLU A N 1
ATOM 575 C CA . GLU A 1 69 ? 0.419 2.054 -13.556 1.00 90.81 69 GLU A CA 1
ATOM 576 C C . GLU A 1 69 ? -0.189 1.174 -14.646 1.00 90.81 69 GLU A C 1
ATOM 578 O O . GLU A 1 69 ? -1.262 1.439 -15.186 1.00 90.81 69 GLU A O 1
ATOM 583 N N . GLY A 1 70 ? 0.541 0.115 -14.996 1.00 88.62 70 GLY A N 1
ATOM 584 C CA . GLY A 1 70 ? 0.060 -0.884 -15.942 1.00 88.62 70 GLY A CA 1
ATOM 585 C C . GLY A 1 70 ? -1.020 -1.784 -15.341 1.00 88.62 70 GLY A C 1
ATOM 586 O O . GLY A 1 70 ? -1.707 -1.435 -14.387 1.00 88.62 70 GLY A O 1
ATOM 587 N N . GLU A 1 71 ? -1.131 -2.994 -15.886 1.00 90.88 71 GLU A N 1
ATOM 588 C CA . GLU A 1 71 ? -2.051 -4.010 -15.373 1.00 90.88 71 GLU A CA 1
ATOM 589 C C . GLU A 1 71 ? -1.899 -4.198 -13.854 1.00 90.88 71 GLU A C 1
ATOM 591 O O . GLU A 1 71 ? -0.793 -4.425 -13.341 1.00 90.88 71 GLU A O 1
ATOM 596 N N . HIS A 1 72 ? -3.031 -4.107 -13.154 1.00 93.19 72 HIS A N 1
ATOM 597 C CA . HIS A 1 72 ? -3.100 -4.118 -11.703 1.00 93.19 72 HIS A CA 1
ATOM 598 C C . HIS A 1 72 ? -4.187 -5.067 -11.174 1.00 93.19 72 HIS A C 1
ATOM 600 O O . HIS A 1 72 ? -5.220 -5.288 -11.807 1.00 93.19 72 HIS A O 1
ATOM 606 N N . ALA A 1 73 ? -3.968 -5.628 -9.983 1.00 93.50 73 ALA A N 1
ATOM 607 C CA . ALA A 1 73 ? -4.840 -6.630 -9.366 1.00 93.50 73 ALA A CA 1
ATOM 608 C C . ALA A 1 73 ? -5.005 -6.404 -7.856 1.00 93.50 73 ALA A C 1
ATOM 610 O O . ALA A 1 73 ? -4.094 -5.915 -7.194 1.00 93.50 73 ALA A O 1
ATOM 611 N N . LYS A 1 74 ? -6.164 -6.790 -7.302 1.00 95.19 74 LYS A N 1
ATOM 612 C CA . LYS A 1 74 ? -6.407 -6.793 -5.848 1.00 95.19 74 LYS A CA 1
ATOM 613 C C . LYS A 1 74 ? -5.661 -7.961 -5.196 1.00 95.19 74 LYS A C 1
ATOM 615 O O . LYS A 1 74 ? -5.762 -9.087 -5.669 1.00 95.19 74 LYS A O 1
ATOM 620 N N . GLU A 1 75 ? -4.969 -7.705 -4.091 1.00 94.62 75 GLU A N 1
ATOM 621 C CA . GLU A 1 75 ? -4.047 -8.638 -3.426 1.00 94.62 75 GLU A CA 1
ATOM 622 C C . GLU A 1 75 ? -4.291 -8.736 -1.911 1.00 94.62 75 GLU A C 1
ATOM 624 O O . GLU A 1 75 ? -3.367 -8.891 -1.116 1.00 94.62 75 GLU A O 1
ATOM 629 N N . ASN A 1 76 ? -5.551 -8.695 -1.478 1.00 95.50 76 ASN A N 1
ATOM 630 C CA . ASN A 1 76 ? -5.926 -8.892 -0.070 1.00 95.50 76 ASN A CA 1
ATOM 631 C C . ASN A 1 76 ? -5.826 -10.371 0.367 1.00 95.50 76 ASN A C 1
ATOM 633 O O . ASN A 1 76 ? -6.731 -10.927 0.991 1.00 95.50 76 ASN A O 1
ATOM 637 N N . TYR A 1 77 ? -4.747 -11.064 0.006 1.00 93.12 77 TYR A N 1
ATOM 638 C CA . TYR A 1 77 ? -4.620 -12.511 0.191 1.00 93.12 77 TYR A CA 1
ATOM 639 C C . TYR A 1 77 ? -4.557 -12.936 1.671 1.00 93.12 77 TYR A C 1
ATOM 641 O O . TYR A 1 77 ? -4.806 -14.104 1.982 1.00 93.12 77 TYR A O 1
ATOM 649 N N . LEU A 1 78 ? -4.231 -12.011 2.583 1.00 94.62 78 LEU A N 1
ATOM 650 C CA . LEU A 1 78 ? -4.198 -12.252 4.026 1.00 94.62 78 LEU A CA 1
ATOM 651 C C . LEU A 1 78 ? -5.567 -12.111 4.699 1.00 94.62 78 LEU A C 1
ATOM 653 O O . LEU A 1 78 ? -5.684 -12.554 5.835 1.00 94.62 78 LEU A O 1
ATOM 657 N N . ASP A 1 79 ? -6.611 -11.618 4.022 1.00 95.75 79 ASP A N 1
ATOM 658 C CA . ASP A 1 79 ? -7.959 -11.481 4.613 1.00 95.75 79 ASP A CA 1
ATOM 659 C C . ASP A 1 79 ? -8.535 -12.824 5.095 1.00 95.75 79 ASP A C 1
ATOM 661 O O . ASP A 1 79 ? -9.347 -12.877 6.011 1.00 95.75 79 ASP A O 1
ATOM 665 N N . LYS A 1 80 ? -8.077 -13.941 4.513 1.00 92.75 80 LYS A N 1
ATOM 666 C CA . LYS A 1 80 ? -8.450 -15.299 4.947 1.00 92.75 80 LYS A CA 1
ATOM 667 C C . LYS A 1 80 ? -7.837 -15.705 6.294 1.00 92.75 80 LYS A C 1
ATOM 669 O O . LYS A 1 80 ? -8.201 -16.743 6.834 1.00 92.75 80 LYS A O 1
ATOM 674 N N . LYS A 1 81 ? -6.842 -14.958 6.780 1.00 93.88 81 LYS A N 1
ATOM 675 C CA . LYS A 1 81 ? -6.031 -15.278 7.968 1.00 93.88 81 LYS A CA 1
ATOM 676 C C . LYS A 1 81 ? -6.010 -14.152 8.998 1.00 93.88 81 LYS A C 1
ATOM 678 O O . LYS A 1 81 ? -5.788 -14.422 10.172 1.00 93.88 81 LYS A O 1
ATOM 683 N N . LEU A 1 82 ? -6.185 -12.910 8.558 1.00 94.56 82 LEU A N 1
ATOM 684 C CA . LEU A 1 82 ? -6.105 -11.704 9.366 1.00 94.56 82 LEU A CA 1
ATOM 685 C C . LEU A 1 82 ? -7.331 -10.841 9.100 1.00 94.56 82 LEU A C 1
ATOM 687 O O . LEU A 1 82 ? -7.705 -10.617 7.951 1.00 94.56 82 LEU A O 1
ATOM 691 N N . THR A 1 83 ? -7.905 -10.302 10.167 1.00 96.38 83 THR A N 1
ATOM 692 C CA . THR A 1 83 ? -8.948 -9.286 10.055 1.00 96.38 83 THR A CA 1
ATOM 693 C C . THR A 1 83 ? -8.319 -7.976 9.568 1.00 96.38 83 THR A C 1
ATOM 695 O O . THR A 1 83 ? -7.350 -7.520 10.185 1.00 96.38 83 THR A O 1
ATOM 698 N N . PRO A 1 84 ? -8.824 -7.355 8.486 1.00 97.31 84 PRO A N 1
ATOM 699 C CA . PRO A 1 84 ? -8.369 -6.033 8.074 1.00 97.31 84 PRO A CA 1
ATOM 700 C C . PRO A 1 84 ? -8.676 -4.996 9.160 1.00 97.31 84 PRO A C 1
ATOM 702 O O . PRO A 1 84 ? -9.691 -5.073 9.855 1.00 97.31 84 PRO A O 1
ATOM 705 N N . SER A 1 85 ? -7.783 -4.024 9.313 1.00 97.88 85 SER A N 1
ATOM 706 C CA . SER A 1 85 ? -7.948 -2.910 10.240 1.00 97.88 85 SER A CA 1
ATOM 707 C C . SER A 1 85 ? -9.150 -2.042 9.856 1.00 97.88 85 SER A C 1
ATOM 709 O O . SER A 1 85 ? -9.568 -1.995 8.696 1.00 97.88 85 SER A O 1
ATOM 711 N N . SER A 1 86 ? -9.703 -1.327 10.837 1.00 97.94 86 SER A N 1
ATOM 712 C CA . SER A 1 86 ? -10.775 -0.365 10.581 1.00 97.94 86 SER A CA 1
ATOM 713 C C . SER A 1 86 ? -10.295 0.760 9.656 1.00 97.94 86 SER A C 1
ATOM 715 O O . SER A 1 86 ? -9.100 1.048 9.575 1.00 97.94 86 SER A O 1
ATOM 717 N N . GLN A 1 87 ? -11.218 1.466 8.997 1.00 96.50 87 GLN A N 1
ATOM 718 C CA . GLN A 1 87 ? -10.854 2.629 8.180 1.00 96.50 87 GLN A CA 1
ATOM 719 C C . GLN A 1 87 ? -10.064 3.678 8.986 1.00 96.50 87 GLN A C 1
ATOM 721 O O . GLN A 1 87 ? -9.096 4.242 8.477 1.00 96.50 87 GLN A O 1
ATOM 726 N N . ALA A 1 88 ? -10.450 3.921 10.243 1.00 97.44 88 ALA A N 1
ATOM 727 C CA . ALA A 1 88 ? -9.764 4.862 11.124 1.00 97.44 88 ALA A CA 1
ATOM 728 C C . ALA A 1 88 ? -8.318 4.426 11.416 1.00 97.44 88 ALA A C 1
ATOM 730 O O . ALA A 1 88 ? -7.400 5.248 11.363 1.00 97.44 88 ALA A O 1
ATOM 731 N N . ASP A 1 89 ? -8.101 3.132 11.651 1.00 98.00 89 ASP A N 1
ATOM 732 C CA . ASP A 1 89 ? -6.768 2.577 11.890 1.00 98.00 89 ASP A CA 1
ATOM 733 C C . ASP A 1 89 ? -5.910 2.583 10.623 1.00 98.00 89 ASP A C 1
ATOM 735 O O . ASP A 1 89 ? -4.744 2.959 10.684 1.00 98.00 89 ASP A O 1
ATOM 739 N N . ILE A 1 90 ? -6.481 2.270 9.456 1.00 98.06 90 ILE A N 1
ATOM 740 C CA . ILE A 1 90 ? -5.778 2.372 8.166 1.00 98.06 90 ILE A CA 1
ATOM 741 C C . ILE A 1 90 ? -5.311 3.816 7.931 1.00 98.06 90 ILE A C 1
ATOM 743 O O . ILE A 1 90 ? -4.150 4.044 7.590 1.00 98.06 90 ILE A O 1
ATOM 747 N N . ILE A 1 91 ? -6.175 4.809 8.180 1.00 97.44 91 ILE A N 1
ATOM 748 C CA . ILE A 1 91 ? -5.803 6.232 8.110 1.00 97.44 91 ILE A CA 1
ATOM 749 C C . ILE A 1 91 ? -4.658 6.539 9.084 1.00 97.44 91 ILE 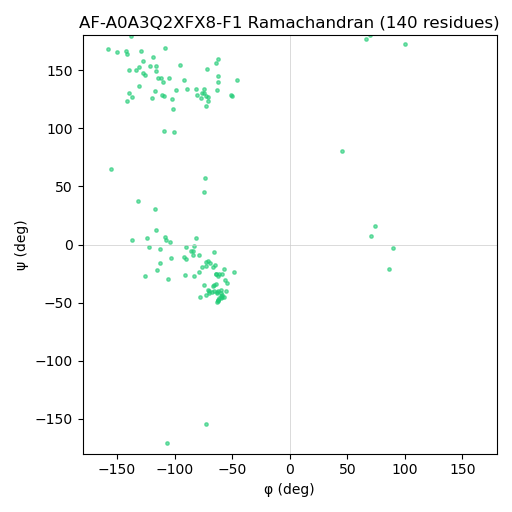A C 1
ATOM 751 O O . ILE A 1 91 ? -3.713 7.241 8.716 1.00 97.44 91 ILE A O 1
ATOM 755 N N . LYS A 1 92 ? -4.711 6.013 10.313 1.00 96.62 92 LYS A N 1
ATOM 756 C CA . LYS A 1 92 ? -3.647 6.184 11.311 1.00 96.62 92 LYS A CA 1
ATOM 757 C C . LYS A 1 92 ? -2.326 5.572 10.839 1.00 96.62 92 LYS A C 1
ATOM 759 O O . LYS A 1 92 ? -1.306 6.253 10.904 1.00 96.62 92 LYS A O 1
ATOM 764 N N . HIS A 1 93 ? -2.335 4.342 10.327 1.00 96.44 93 HIS A N 1
ATOM 765 C CA . HIS A 1 93 ? -1.142 3.681 9.794 1.00 96.44 93 HIS A CA 1
ATOM 766 C C . HIS A 1 93 ? -0.530 4.478 8.639 1.00 96.44 93 HIS A C 1
ATOM 768 O O . HIS A 1 93 ? 0.679 4.698 8.622 1.00 96.44 93 HIS A O 1
ATOM 774 N N . ILE A 1 94 ? -1.355 4.978 7.713 1.00 96.06 94 ILE A N 1
ATOM 775 C CA . ILE A 1 94 ? -0.885 5.810 6.600 1.00 96.06 94 ILE A CA 1
ATOM 776 C C . ILE A 1 94 ? -0.258 7.102 7.120 1.00 96.06 94 ILE A C 1
ATOM 778 O O . ILE A 1 94 ? 0.848 7.427 6.713 1.00 96.06 94 ILE A O 1
ATOM 782 N N . LYS A 1 95 ? -0.901 7.820 8.051 1.00 94.12 95 LYS A N 1
ATOM 783 C CA . LYS A 1 95 ? -0.334 9.053 8.631 1.00 94.12 95 LYS A CA 1
ATOM 784 C C . LYS A 1 95 ? 1.002 8.808 9.333 1.00 94.12 95 LYS A C 1
ATOM 786 O O . LYS A 1 95 ? 1.911 9.622 9.203 1.00 94.12 95 LYS A O 1
ATOM 791 N N . VAL A 1 96 ? 1.131 7.687 10.047 1.00 92.00 96 VAL A N 1
ATOM 792 C CA . VAL A 1 96 ? 2.397 7.278 10.671 1.00 92.00 96 VAL A CA 1
ATOM 793 C C . VAL A 1 96 ? 3.463 7.046 9.606 1.00 92.00 96 VAL A C 1
ATOM 795 O O . VAL A 1 96 ? 4.556 7.584 9.740 1.00 92.00 96 VAL A O 1
ATOM 798 N N . MET A 1 97 ? 3.147 6.299 8.547 1.00 91.88 97 MET A N 1
ATOM 799 C CA . MET A 1 97 ? 4.113 5.927 7.508 1.00 91.88 97 MET A CA 1
ATOM 800 C C . MET A 1 97 ? 4.399 7.041 6.498 1.00 91.88 97 MET A C 1
ATOM 802 O O . MET A 1 97 ? 5.461 7.040 5.892 1.00 91.88 97 MET A O 1
ATOM 806 N N . ALA A 1 98 ? 3.495 8.000 6.316 1.00 88.75 98 ALA A N 1
ATOM 807 C CA . ALA A 1 98 ? 3.726 9.192 5.502 1.00 88.75 98 ALA A CA 1
ATOM 808 C C . ALA A 1 98 ? 4.746 10.144 6.154 1.00 88.75 98 ALA A C 1
ATOM 810 O O . ALA A 1 98 ? 5.298 11.012 5.483 1.00 88.75 98 ALA A O 1
ATOM 811 N N . ASN A 1 99 ? 5.027 9.977 7.451 1.00 82.56 99 ASN A N 1
ATOM 812 C CA . ASN A 1 99 ? 6.145 10.645 8.101 1.00 82.56 99 ASN A CA 1
ATOM 813 C C . ASN A 1 99 ? 7.468 10.001 7.646 1.00 82.56 99 ASN A C 1
ATOM 815 O O . ASN A 1 99 ? 7.708 8.815 7.889 1.00 82.56 99 ASN A O 1
ATOM 819 N N . GLU A 1 100 ? 8.337 10.797 7.015 1.00 68.75 100 GLU A N 1
ATOM 820 C CA . GLU A 1 100 ? 9.604 10.339 6.423 1.00 68.75 100 GLU A CA 1
ATOM 821 C C . GLU A 1 100 ? 10.495 9.582 7.425 1.00 68.75 100 GLU A C 1
ATOM 823 O O . GLU A 1 100 ? 11.150 8.605 7.052 1.00 68.75 100 GLU A O 1
ATOM 828 N N . THR A 1 101 ? 10.456 9.959 8.707 1.00 73.88 101 THR A N 1
ATOM 829 C CA . THR A 1 101 ? 11.235 9.316 9.777 1.00 73.88 101 THR A CA 1
ATOM 830 C C . THR A 1 101 ? 10.781 7.879 10.045 1.00 73.88 101 THR A C 1
ATOM 832 O O . THR A 1 101 ? 11.608 7.016 10.335 1.00 73.88 101 THR A O 1
ATOM 835 N N . HIS A 1 102 ? 9.482 7.592 9.931 1.00 74.81 102 HIS A N 1
ATOM 836 C CA . HIS A 1 102 ? 8.922 6.265 10.216 1.00 74.81 102 HIS A CA 1
ATOM 837 C C . HIS A 1 102 ? 8.863 5.363 8.994 1.00 74.81 102 HIS A C 1
ATOM 839 O O . HIS A 1 102 ? 8.910 4.141 9.135 1.00 74.81 102 HIS A O 1
ATOM 845 N N . CYS A 1 103 ? 8.784 5.934 7.789 1.00 80.31 103 CYS A N 1
ATOM 846 C CA . CYS A 1 103 ? 8.830 5.100 6.604 1.00 80.31 103 CYS A CA 1
ATOM 847 C C . CYS A 1 103 ? 10.171 4.350 6.515 1.00 80.31 103 CYS A C 1
ATOM 849 O O . CYS A 1 103 ? 10.189 3.159 6.194 1.00 80.31 103 CYS A O 1
ATOM 851 N N . GLY A 1 104 ? 11.287 5.002 6.855 1.00 76.38 104 GLY A N 1
ATOM 852 C CA . GLY A 1 104 ? 12.616 4.384 6.852 1.00 76.38 104 GLY A CA 1
ATOM 853 C C . GLY A 1 104 ? 13.103 3.990 5.450 1.00 76.38 104 GLY A C 1
ATOM 854 O O . GLY A 1 104 ? 12.385 4.139 4.462 1.00 76.38 104 GLY A O 1
ATOM 855 N N . LYS A 1 105 ? 14.339 3.479 5.351 1.00 75.12 105 LYS A N 1
ATOM 856 C CA . LYS A 1 105 ? 14.966 3.122 4.064 1.00 75.12 105 LYS A CA 1
ATOM 857 C C . LYS A 1 105 ? 14.349 1.864 3.435 1.00 75.12 105 LYS A C 1
ATOM 859 O O . LYS A 1 105 ? 13.888 0.988 4.159 1.00 75.12 105 LYS A O 1
ATOM 864 N N . TYR A 1 106 ? 14.364 1.755 2.104 1.00 68.25 106 TYR A N 1
ATOM 865 C CA . TYR A 1 106 ? 13.932 0.564 1.369 1.00 68.25 106 TYR A CA 1
ATOM 866 C C . TYR A 1 106 ? 14.867 -0.520 1.800 1.00 68.25 106 TYR A C 1
ATOM 868 O O . TYR A 1 106 ? 16.088 -0.346 1.753 1.00 68.25 106 TYR A O 1
ATOM 876 N N . ASP A 1 107 ? 14.283 -1.674 1.989 1.00 70.19 107 ASP A N 1
ATOM 877 C CA . ASP A 1 107 ? 15.019 -2.897 1.859 1.00 70.19 107 ASP A CA 1
ATOM 878 C C . ASP A 1 107 ? 14.137 -3.874 1.093 1.00 70.19 107 ASP A C 1
ATOM 880 O O . ASP A 1 107 ? 12.975 -4.070 1.446 1.00 70.19 107 ASP A O 1
ATOM 884 N N . LEU A 1 108 ? 14.659 -4.449 0.008 1.00 65.94 108 LEU A N 1
ATOM 885 C CA . LEU A 1 108 ? 13.886 -5.366 -0.832 1.00 65.94 108 LEU A CA 1
ATOM 886 C C . LEU A 1 108 ? 13.421 -6.610 -0.062 1.00 65.94 108 LEU A C 1
ATOM 888 O O . LEU A 1 108 ? 12.400 -7.182 -0.436 1.00 65.94 108 LEU A O 1
ATOM 892 N N . LEU A 1 109 ? 14.121 -7.004 1.003 1.00 67.62 109 LEU A N 1
ATOM 893 C CA . LEU A 1 109 ? 13.833 -8.194 1.803 1.00 67.62 109 LEU A CA 1
ATOM 894 C C . LEU A 1 109 ? 13.215 -7.865 3.164 1.00 67.62 109 LEU A C 1
ATOM 896 O O . LEU A 1 109 ? 12.439 -8.670 3.667 1.00 67.62 109 LEU A O 1
ATOM 900 N N . LEU A 1 110 ? 13.535 -6.706 3.747 1.00 68.81 110 LEU A N 1
ATOM 901 C CA . LEU A 1 110 ? 13.169 -6.365 5.129 1.00 68.81 110 LEU A CA 1
ATOM 902 C C . LEU A 1 110 ? 12.194 -5.183 5.252 1.00 68.81 110 LEU A C 1
ATOM 904 O O . LEU A 1 110 ? 11.522 -5.054 6.270 1.00 68.81 110 LEU A O 1
ATOM 908 N N . ASN A 1 111 ? 12.108 -4.301 4.250 1.00 75.31 111 ASN A N 1
ATOM 909 C CA . ASN A 1 111 ? 11.300 -3.078 4.314 1.00 75.31 111 ASN A CA 1
ATOM 910 C C . ASN A 1 111 ? 10.893 -2.588 2.914 1.00 75.31 111 ASN A C 1
ATOM 912 O O . ASN A 1 111 ? 11.328 -1.539 2.425 1.00 75.31 111 ASN A O 1
ATOM 916 N N . ASN A 1 112 ? 10.078 -3.394 2.239 1.00 84.06 112 ASN A N 1
ATOM 917 C CA . ASN A 1 112 ? 9.658 -3.181 0.854 1.00 84.06 112 ASN A CA 1
ATOM 918 C C . ASN A 1 112 ? 8.193 -2.710 0.759 1.00 84.06 112 ASN A C 1
ATOM 920 O O . ASN A 1 112 ? 7.556 -2.329 1.744 1.00 84.06 112 ASN A O 1
ATOM 924 N N . CYS A 1 113 ? 7.673 -2.680 -0.468 1.00 90.44 113 CYS A N 1
ATOM 925 C CA . CYS A 1 113 ? 6.305 -2.264 -0.759 1.00 90.44 113 CYS A CA 1
ATOM 926 C C . CYS A 1 113 ? 5.234 -3.202 -0.175 1.00 90.44 113 CYS A C 1
ATOM 928 O O . CYS A 1 113 ? 4.206 -2.711 0.286 1.00 90.44 113 CYS A O 1
ATOM 930 N N . GLU A 1 114 ? 5.481 -4.515 -0.114 1.00 91.69 114 GLU A N 1
ATOM 931 C CA . GLU A 1 114 ? 4.542 -5.485 0.464 1.00 91.69 114 GLU A CA 1
ATOM 932 C C . GLU A 1 114 ? 4.454 -5.333 1.989 1.00 91.69 114 GLU A C 1
ATOM 934 O O . GLU A 1 114 ? 3.354 -5.295 2.545 1.00 91.69 114 GLU A O 1
ATOM 939 N N . HIS A 1 115 ? 5.596 -5.133 2.656 1.00 91.38 115 HIS A N 1
ATOM 940 C CA . HIS A 1 115 ? 5.644 -4.845 4.091 1.00 91.38 115 HIS A CA 1
ATOM 941 C C . HIS A 1 115 ? 4.830 -3.600 4.450 1.00 91.38 115 HIS A C 1
ATOM 943 O O . HIS A 1 115 ? 4.058 -3.621 5.407 1.00 91.38 115 HIS A O 1
ATOM 949 N N . LEU A 1 116 ? 4.968 -2.522 3.667 1.00 93.94 116 LEU A N 1
ATOM 950 C CA . LEU A 1 116 ? 4.170 -1.316 3.882 1.00 93.94 116 LEU A CA 1
ATOM 951 C C .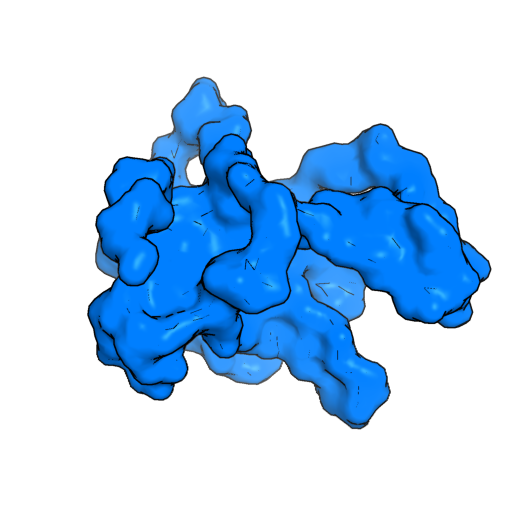 LEU A 1 116 ? 2.677 -1.601 3.686 1.00 93.94 116 LEU A C 1
ATOM 953 O O . LEU A 1 116 ? 1.872 -1.231 4.537 1.00 93.94 116 LEU A O 1
ATOM 957 N N . ALA A 1 117 ? 2.305 -2.242 2.577 1.00 96.06 117 ALA A N 1
ATOM 958 C CA . ALA A 1 117 ? 0.902 -2.450 2.236 1.00 96.06 117 ALA A CA 1
ATOM 959 C C . ALA A 1 117 ? 0.178 -3.329 3.268 1.00 96.06 117 ALA A C 1
ATOM 961 O O . ALA A 1 117 ? -0.940 -3.025 3.688 1.00 96.06 117 ALA A O 1
ATOM 962 N N . THR A 1 118 ? 0.846 -4.382 3.737 1.00 96.00 118 THR A N 1
ATOM 963 C CA . THR A 1 118 ? 0.319 -5.273 4.777 1.00 96.00 118 THR A CA 1
ATOM 964 C C . THR A 1 118 ? 0.276 -4.598 6.147 1.00 96.00 118 THR A C 1
ATOM 966 O O . THR A 1 118 ? -0.734 -4.727 6.840 1.00 96.00 118 THR A O 1
ATOM 969 N N . TYR A 1 119 ? 1.285 -3.795 6.510 1.00 95.75 119 TYR A N 1
ATOM 970 C CA . TYR A 1 119 ? 1.235 -2.987 7.731 1.00 95.75 119 TYR A CA 1
ATOM 971 C C . TYR A 1 119 ? 0.051 -2.020 7.719 1.00 95.75 119 TYR A C 1
ATOM 973 O O . TYR A 1 119 ? -0.700 -1.955 8.686 1.00 95.75 119 TYR A O 1
ATOM 981 N N . VAL A 1 120 ? -0.163 -1.312 6.611 1.00 97.06 120 VAL A N 1
ATOM 982 C CA . VAL A 1 120 ? -1.276 -0.368 6.493 1.00 97.06 120 VAL A CA 1
ATOM 983 C C . VAL A 1 120 ? -2.623 -1.080 6.637 1.00 97.06 120 VAL A C 1
ATOM 985 O O . VAL A 1 120 ? -3.459 -0.613 7.410 1.00 97.06 120 VAL A O 1
ATOM 988 N N . ARG A 1 121 ? -2.827 -2.218 5.955 1.00 98.06 121 ARG A N 1
ATOM 989 C CA . ARG A 1 121 ? -4.109 -2.943 5.978 1.00 98.06 121 ARG A CA 1
ATOM 990 C C . ARG A 1 121 ? -4.372 -3.709 7.278 1.00 98.06 121 ARG A C 1
ATOM 992 O O . ARG A 1 121 ? -5.528 -3.804 7.669 1.00 98.06 121 ARG A O 1
ATOM 999 N N . TYR A 1 122 ? -3.349 -4.276 7.918 1.00 97.31 122 TYR A N 1
ATOM 1000 C CA . TYR A 1 122 ? -3.516 -5.234 9.027 1.00 97.31 122 TYR A CA 1
ATOM 1001 C C . TYR A 1 122 ? -2.830 -4.813 10.338 1.00 97.31 122 TYR A C 1
ATOM 1003 O O . TYR A 1 122 ? -2.878 -5.554 11.320 1.00 97.31 122 TYR A O 1
ATOM 1011 N N . GLY A 1 123 ? -2.120 -3.682 10.358 1.00 94.38 123 GLY A N 1
ATOM 1012 C CA . GLY A 1 123 ? -1.280 -3.251 11.484 1.00 94.38 123 GLY A CA 1
ATOM 1013 C C . GLY A 1 123 ? -0.013 -4.094 11.682 1.00 94.38 123 GLY A C 1
ATOM 1014 O O . GLY A 1 123 ? 0.686 -3.937 12.681 1.00 94.38 123 GLY A O 1
ATOM 1015 N N . LYS A 1 124 ? 0.287 -5.013 10.755 1.00 91.44 124 LYS A N 1
ATOM 1016 C CA . LYS A 1 124 ? 1.412 -5.955 10.821 1.00 91.44 124 LYS A CA 1
ATOM 1017 C C . LYS A 1 124 ? 2.056 -6.104 9.449 1.00 91.44 124 LYS A C 1
ATOM 1019 O O . LYS A 1 124 ? 1.362 -6.350 8.467 1.00 91.44 124 LYS A O 1
ATOM 1024 N N . ALA A 1 125 ? 3.377 -5.968 9.396 1.00 88.62 125 ALA A N 1
ATOM 1025 C CA . ALA A 1 125 ? 4.134 -6.110 8.162 1.00 88.62 125 ALA A CA 1
ATOM 1026 C C . ALA A 1 125 ? 4.370 -7.596 7.847 1.00 88.62 125 ALA A C 1
ATOM 1028 O O . ALA A 1 125 ? 4.852 -8.351 8.690 1.00 88.62 125 ALA A O 1
ATOM 1029 N N . TYR A 1 126 ? 4.037 -7.999 6.627 1.00 84.44 126 TYR A N 1
ATOM 1030 C CA . TYR A 1 126 ? 4.254 -9.331 6.081 1.00 84.44 126 TYR A CA 1
ATOM 1031 C C . TYR A 1 126 ? 4.905 -9.229 4.705 1.00 84.44 126 TYR A C 1
ATOM 1033 O O . TYR A 1 126 ? 4.708 -8.262 3.969 1.00 84.44 126 TYR A O 1
ATOM 1041 N N . PHE A 1 127 ? 5.648 -10.272 4.353 1.00 76.75 127 PHE A N 1
ATOM 1042 C CA . PHE A 1 127 ? 6.293 -10.406 3.059 1.00 76.75 127 PHE A CA 1
ATOM 1043 C C . PHE A 1 127 ? 6.218 -11.851 2.595 1.00 76.75 127 PHE A C 1
ATOM 1045 O O . PHE A 1 127 ? 6.643 -12.770 3.297 1.00 76.75 127 PHE A O 1
ATOM 1052 N N . LYS A 1 128 ? 5.643 -12.046 1.410 1.00 73.50 128 LYS A N 1
ATOM 1053 C CA . LYS A 1 128 ? 5.537 -13.342 0.735 1.00 73.50 128 LYS A CA 1
ATOM 1054 C C . LYS A 1 128 ? 6.393 -13.382 -0.532 1.00 73.50 128 LYS A C 1
ATOM 1056 O O . LYS A 1 128 ? 6.690 -14.459 -1.045 1.00 73.50 128 LYS A O 1
ATOM 1061 N N . GLN A 1 129 ? 6.828 -12.226 -1.024 1.00 58.88 129 GLN A N 1
ATOM 1062 C CA . GLN A 1 129 ? 7.565 -12.105 -2.277 1.00 58.88 129 GLN A CA 1
ATOM 1063 C C . GLN A 1 129 ? 8.968 -12.757 -2.296 1.00 58.88 129 GLN A C 1
ATOM 1065 O O . GLN A 1 129 ? 9.541 -12.852 -3.376 1.00 58.88 129 GLN A O 1
ATOM 1070 N N . VAL A 1 130 ? 9.508 -13.283 -1.180 1.00 50.25 130 VAL A N 1
ATOM 1071 C CA . VAL A 1 130 ? 10.768 -14.081 -1.169 1.00 50.25 130 VAL A CA 1
ATOM 1072 C C . VAL A 1 130 ? 10.695 -15.303 -2.097 1.00 50.25 130 VAL A C 1
ATOM 1074 O O . VAL A 1 130 ? 11.723 -15.810 -2.529 1.00 50.25 130 VAL A O 1
ATOM 1077 N N . CYS A 1 131 ? 9.497 -15.778 -2.447 1.00 42.72 131 CYS A N 1
ATOM 1078 C CA . CYS A 1 131 ? 9.338 -16.906 -3.367 1.00 42.72 131 CYS A CA 1
ATOM 1079 C C . CYS A 1 131 ? 9.403 -16.514 -4.859 1.00 42.72 131 CYS A C 1
ATOM 1081 O O . CYS A 1 131 ? 9.274 -17.389 -5.713 1.00 42.72 131 CYS A O 1
ATOM 1083 N N . ASP A 1 132 ? 9.572 -15.228 -5.192 1.00 52.66 132 ASP A N 1
ATOM 1084 C CA . ASP A 1 132 ? 9.688 -14.740 -6.570 1.00 52.66 132 ASP A CA 1
ATOM 1085 C C . ASP A 1 132 ? 11.173 -14.483 -6.894 1.00 52.66 132 ASP A C 1
ATOM 1087 O O . ASP A 1 132 ? 11.735 -13.437 -6.553 1.00 52.66 132 ASP A O 1
ATOM 1091 N N . ASN A 1 133 ? 11.826 -15.460 -7.544 1.00 54.81 133 ASN A N 1
ATOM 1092 C CA . ASN A 1 133 ? 13.262 -15.457 -7.903 1.00 54.81 133 ASN A CA 1
ATOM 1093 C C . ASN A 1 133 ? 13.734 -14.152 -8.578 1.00 54.81 133 ASN A C 1
ATOM 1095 O O . ASN A 1 133 ? 14.909 -13.785 -8.524 1.00 54.81 133 ASN A O 1
ATOM 1099 N N . ASN A 1 134 ? 12.802 -13.428 -9.190 1.00 57.59 134 ASN A N 1
ATOM 1100 C CA . ASN A 1 134 ? 13.013 -12.163 -9.874 1.00 57.59 134 ASN A CA 1
ATOM 1101 C C . ASN A 1 134 ? 13.480 -11.025 -8.950 1.00 57.59 134 ASN A C 1
ATOM 1103 O O . ASN A 1 134 ? 14.288 -10.200 -9.373 1.00 57.59 134 ASN A O 1
ATOM 1107 N N . ILE A 1 135 ? 13.036 -10.977 -7.689 1.00 57.94 135 ILE A N 1
ATOM 1108 C CA . ILE A 1 135 ? 13.443 -9.920 -6.742 1.00 57.94 135 ILE A CA 1
ATOM 1109 C C . ILE A 1 135 ? 14.884 -10.109 -6.286 1.00 57.94 135 ILE A C 1
ATOM 1111 O O . ILE A 1 135 ? 15.650 -9.145 -6.241 1.00 57.94 135 ILE A O 1
ATOM 1115 N N . VAL A 1 136 ? 15.253 -11.356 -5.979 1.00 55.66 136 VAL A N 1
ATOM 1116 C CA . VAL A 1 136 ? 16.629 -11.729 -5.633 1.00 55.66 136 VAL A CA 1
ATOM 1117 C C . VAL A 1 136 ? 17.553 -11.404 -6.798 1.00 55.66 136 VAL A C 1
ATOM 1119 O O . VAL A 1 136 ? 18.610 -10.812 -6.604 1.00 55.66 136 VAL A O 1
ATOM 1122 N N . LEU A 1 137 ? 17.125 -11.691 -8.028 1.00 52.50 137 LEU A N 1
ATOM 1123 C CA . LEU A 1 137 ? 17.915 -11.342 -9.197 1.00 52.50 137 LEU A CA 1
ATOM 1124 C C . LEU A 1 137 ? 18.036 -9.820 -9.357 1.00 52.50 137 LEU A C 1
ATOM 1126 O O . LEU A 1 137 ? 19.134 -9.343 -9.599 1.00 52.50 137 LEU A O 1
ATOM 1130 N N . CYS A 1 138 ? 16.985 -9.033 -9.107 1.00 56.72 138 CYS A N 1
ATOM 1131 C CA . CYS A 1 138 ? 17.087 -7.569 -9.118 1.00 56.72 138 CYS A CA 1
ATOM 1132 C C . CYS A 1 138 ? 18.011 -6.983 -8.036 1.00 56.72 138 CYS A C 1
ATOM 1134 O O . CYS A 1 138 ? 18.543 -5.896 -8.255 1.00 56.72 138 CYS A O 1
ATOM 1136 N N . LEU A 1 139 ? 18.231 -7.668 -6.906 1.00 55.25 139 LEU A N 1
ATOM 1137 C CA . LEU A 1 139 ? 19.244 -7.284 -5.912 1.00 55.25 139 LEU A CA 1
ATOM 1138 C C . LEU A 1 139 ? 20.668 -7.439 -6.450 1.00 55.25 139 LEU A C 1
ATOM 1140 O O . LEU A 1 139 ? 21.501 -6.570 -6.216 1.00 55.25 139 LEU A O 1
ATOM 1144 N N . LEU A 1 140 ? 20.932 -8.525 -7.179 1.00 51.59 140 LEU A N 1
ATOM 1145 C CA . LEU A 1 140 ? 22.269 -8.869 -7.673 1.00 51.59 140 LEU A CA 1
ATOM 1146 C C . LEU A 1 140 ? 22.744 -7.978 -8.831 1.00 51.59 140 LEU A C 1
ATOM 1148 O O . LEU A 1 140 ? 23.929 -7.977 -9.148 1.00 51.59 140 LEU A O 1
ATOM 1152 N N . VAL A 1 141 ? 21.834 -7.233 -9.465 1.00 51.00 141 VAL A N 1
ATOM 1153 C CA . VAL A 1 141 ? 22.127 -6.361 -10.621 1.00 51.00 141 VAL A CA 1
ATOM 1154 C C . VAL A 1 141 ? 21.896 -4.873 -10.330 1.00 51.00 141 VAL A C 1
ATOM 1156 O O . VAL A 1 141 ? 21.867 -4.069 -11.265 1.00 51.00 141 VAL A O 1
ATOM 1159 N N . ARG A 1 142 ? 21.714 -4.497 -9.054 1.00 51.34 142 ARG A N 1
ATOM 1160 C CA . ARG A 1 142 ? 21.659 -3.090 -8.617 1.00 51.34 142 ARG A CA 1
ATOM 1161 C C . ARG A 1 142 ? 23.000 -2.387 -8.793 1.00 51.34 142 ARG A C 1
ATOM 1163 O O . ARG A 1 142 ? 24.036 -2.964 -8.420 1.00 51.34 142 ARG A O 1
#

Organism: Haplochromis burtoni (NCBI:txid8153)

pLDDT: mean 82.66, std 16.03, range [38.81, 98.06]

Solvent-accessible surface area (backbone atoms only — not comparable to full-atom values): 8197 Å² total; per-residue (Å²): 140,87,83,72,74,85,80,68,53,76,56,38,29,33,32,32,69,43,70,39,95,81,52,95,46,59,40,83,42,30,24,23,30,56,40,50,62,56,85,79,78,64,41,59,72,27,26,26,40,32,45,52,82,35,96,89,82,40,57,45,39,44,68,42,41,63,88,79,50,67,75,66,45,83,56,63,75,54,60,88,81,41,74,68,49,53,73,70,52,29,53,48,40,45,59,51,34,57,35,70,84,64,42,47,71,72,28,92,89,83,38,34,20,46,27,50,30,32,23,32,30,52,78,46,66,48,80,73,65,86,78,42,70,50,54,62,51,49,62,77,61,108

Mean predicted aligned error: 7.04 Å

Secondary structure (DSSP, 8-state):
---STTS--TT-EEEEEEE-TTSS-EEEEEEEE--SS-TTS--SS--EEE---BTTTB--SEEE-GGGSSSEEE--TTTTTSPPPPHHHHHHHHHHHHSHHHH---BTTTB-HHHHHHHHHHSS----GGG-HHHHHHHHT-